Protein AF-A0A8C5FDU7-F1 (afdb_monomer_lite)

InterPro domains:
  IPR001304 C-type lectin-like [PF00059] (51-140)
  IPR001304 C-type lectin-like [PS50041] (40-140)
  IPR001304 C-type lectin-like [SM00034] (33-140)
  IPR016186 C-type lectin-like/link domain superfamily [G3DSA:3.10.100.10] (11-73)
  IPR016186 C-type lectin-like/link domain superfamily [G3DSA:3.10.100.10] (74-144)
  IPR016187 C-type lectin fold [SSF56436] (25-145)
  IPR018378 C-type lectin, conserved site [PS00615] (115-139)
  IPR050111 C-type lectin and snaclec domain-containing protein [PTHR22803] (28-142)

pLDDT: mean 80.57, std 21.19, range [25.89, 98.38]

Foldseek 3Di:
DDDDDDDDDDDDPPDDDDDDDPPPPDDPDPQDDPPQWDDDDRDTHHDDPDDDDQVRQQVVQVVVVHGDDDDDDKAFAQWWCVPDPPDIAGNVGDDPPDFFAFVCPQVCVVVAFTTWICDDPVGGGIYRHHPPDDHHYDDDDDDDDD

Organism: Gadus morhua (NCBI:txid8049)

Sequence (146 aa):
LPVPTLLAWLSAKRALKQNVTEENANRDTRGSCPSFWNEFDTNCYKYIGRQLTWVKAERHCQSLDAHLVSIHRHRWIGFSDVHEEGFWMWSDGSPSDFAFWYQNEPNNHSGTEHCAINTFWAQKGWNDEQCYLTYSSVCKLRKTCP

Structure (mmCIF, N/CA/C/O backbone):
data_AF-A0A8C5FDU7-F1
#
_entry.id   AF-A0A8C5FDU7-F1
#
loop_
_atom_site.group_PDB
_atom_site.id
_atom_site.type_symbol
_atom_site.label_atom_id
_atom_site.label_alt_id
_atom_site.label_comp_id
_atom_site.label_asym_id
_atom_site.label_entity_id
_atom_site.label_seq_id
_atom_site.pdbx_PDB_ins_code
_atom_site.Cartn_x
_atom_site.Cartn_y
_atom_site.Cartn_z
_atom_site.occupancy
_atom_site.B_iso_or_equiv
_atom_site.auth_seq_id
_atom_site.auth_comp_id
_atom_site.auth_asym_id
_atom_site.auth_atom_id
_atom_site.pdbx_PDB_model_num
ATOM 1 N N . LEU A 1 1 ? -50.135 33.420 5.901 1.00 25.89 1 LEU A N 1
ATOM 2 C CA . LEU A 1 1 ? -50.773 32.432 6.806 1.00 25.89 1 LEU A CA 1
ATOM 3 C C . LEU A 1 1 ? -51.404 31.336 5.948 1.00 25.89 1 LEU A C 1
ATOM 5 O O . LEU A 1 1 ? -51.944 31.720 4.916 1.00 25.89 1 LEU A O 1
ATOM 9 N N . PRO A 1 2 ? -51.453 30.058 6.373 1.00 43.09 2 PRO A N 1
ATOM 10 C CA . PRO A 1 2 ? -50.593 29.391 7.364 1.00 43.09 2 PRO A CA 1
ATOM 11 C C . PRO A 1 2 ? -50.202 27.929 6.983 1.00 43.09 2 PRO A C 1
ATOM 13 O O . PRO A 1 2 ? -50.514 27.445 5.901 1.00 43.09 2 PRO A O 1
ATOM 16 N N . VAL A 1 3 ? -49.535 27.239 7.919 1.00 42.38 3 VAL A N 1
ATOM 17 C CA . VAL A 1 3 ? -49.084 25.821 7.942 1.00 42.38 3 VAL A CA 1
ATOM 18 C C . VAL A 1 3 ? -49.142 25.373 9.429 1.00 42.38 3 VAL A C 1
ATOM 20 O O . VAL A 1 3 ? -48.939 26.263 10.261 1.00 42.38 3 VAL A O 1
ATOM 23 N N . PRO A 1 4 ? -49.394 24.099 9.841 1.00 52.69 4 PRO A N 1
ATOM 24 C CA . PRO A 1 4 ? -49.486 22.822 9.106 1.00 52.69 4 PRO A CA 1
ATOM 25 C C . PRO A 1 4 ? -50.913 22.199 9.128 1.00 52.69 4 PRO A C 1
ATOM 27 O O . PRO A 1 4 ? -51.877 22.871 9.477 1.00 52.69 4 PRO A O 1
ATOM 30 N N . THR A 1 5 ? -51.140 20.952 8.689 1.00 48.66 5 THR A N 1
ATOM 31 C CA . THR A 1 5 ? -51.121 19.715 9.524 1.00 48.66 5 THR A CA 1
ATOM 32 C C . THR A 1 5 ? -51.257 18.486 8.595 1.00 48.66 5 THR A C 1
ATOM 34 O O . THR A 1 5 ? -52.023 18.536 7.644 1.00 48.66 5 THR A O 1
ATOM 37 N N . LEU A 1 6 ? -50.362 17.486 8.621 1.00 35.62 6 LEU A N 1
ATOM 38 C CA . LEU A 1 6 ? -50.234 16.338 9.547 1.00 35.62 6 LEU A CA 1
ATOM 39 C C . LEU A 1 6 ? -51.365 15.288 9.453 1.00 35.62 6 LEU A C 1
ATOM 41 O O . LEU A 1 6 ? -52.524 15.619 9.658 1.00 35.62 6 LEU A O 1
ATOM 45 N N . LEU A 1 7 ? -50.952 14.015 9.281 1.00 38.00 7 LEU A N 1
ATOM 46 C CA . LEU A 1 7 ? -51.754 12.776 9.146 1.00 38.00 7 LEU A CA 1
ATOM 47 C C . LEU A 1 7 ? -52.472 12.602 7.783 1.00 38.00 7 LEU A C 1
ATOM 49 O O . LEU A 1 7 ? -53.035 13.546 7.254 1.00 38.00 7 LEU A O 1
ATOM 53 N N . ALA A 1 8 ? -52.524 11.417 7.162 1.00 29.28 8 ALA A N 1
ATOM 54 C CA . ALA A 1 8 ? -51.733 10.194 7.336 1.00 29.28 8 ALA A CA 1
ATOM 55 C C . ALA A 1 8 ? -51.836 9.311 6.068 1.00 29.28 8 ALA A C 1
ATOM 57 O O . ALA A 1 8 ? -52.800 9.409 5.321 1.00 29.28 8 ALA A O 1
ATOM 58 N N . TRP A 1 9 ? -50.838 8.442 5.871 1.00 28.38 9 TRP A N 1
ATOM 59 C CA . TRP A 1 9 ? -50.945 7.073 5.336 1.00 28.38 9 TRP A CA 1
ATOM 60 C C . TRP A 1 9 ? -52.122 6.721 4.398 1.00 28.38 9 TRP A C 1
ATOM 62 O O . TRP A 1 9 ? -53.243 6.575 4.872 1.00 28.38 9 TRP A O 1
ATOM 72 N N . LEU A 1 10 ? -51.822 6.345 3.142 1.00 29.39 10 LEU A N 1
ATOM 73 C CA . LEU A 1 10 ? -52.165 5.024 2.565 1.00 29.39 10 LEU A CA 1
ATOM 74 C C . LEU A 1 10 ? -51.736 4.896 1.088 1.00 29.39 10 LEU A C 1
ATOM 76 O O . LEU A 1 10 ? -52.106 5.721 0.265 1.00 29.39 10 LEU A O 1
ATOM 80 N N . SER A 1 11 ? -51.079 3.771 0.772 1.00 30.53 11 SER A N 1
ATOM 81 C CA . SER A 1 11 ? -51.002 3.120 -0.556 1.00 30.53 11 SER A CA 1
ATOM 82 C C . SER A 1 11 ? -50.297 3.866 -1.720 1.00 30.53 11 SER A C 1
ATOM 84 O O . SER A 1 11 ? -50.496 5.044 -1.950 1.00 30.53 11 SER A O 1
ATOM 86 N N . ALA A 1 12 ? -49.471 3.229 -2.560 1.00 35.38 12 ALA A N 1
ATOM 87 C CA . ALA A 1 12 ? -49.327 1.794 -2.804 1.00 35.38 12 ALA A CA 1
ATOM 88 C C . ALA A 1 12 ? -47.863 1.355 -3.025 1.00 35.38 12 ALA A C 1
ATOM 90 O O . ALA A 1 12 ? -47.283 1.584 -4.086 1.00 35.38 12 ALA A O 1
ATOM 91 N N . LYS A 1 13 ? -47.314 0.568 -2.088 1.00 34.81 13 LYS A N 1
ATOM 92 C CA . LYS A 1 13 ? -46.345 -0.475 -2.460 1.00 34.81 13 LYS A CA 1
ATOM 93 C C . LYS A 1 13 ? -47.135 -1.568 -3.182 1.00 34.81 13 LYS A C 1
ATOM 95 O O . LYS A 1 13 ? -47.912 -2.273 -2.536 1.00 34.81 13 LYS A O 1
ATOM 100 N N . ARG A 1 14 ? -46.998 -1.699 -4.506 1.00 37.09 14 ARG A N 1
ATOM 101 C CA . ARG A 1 14 ? -47.664 -2.790 -5.235 1.00 37.09 14 ARG A CA 1
ATOM 102 C C . ARG A 1 14 ? -46.923 -4.098 -4.960 1.00 37.09 14 ARG A C 1
ATOM 104 O O . ARG A 1 14 ? -45.709 -4.175 -5.108 1.00 37.09 14 ARG A O 1
ATOM 111 N N . ALA A 1 15 ? -47.665 -5.095 -4.495 1.00 32.50 15 ALA A N 1
ATOM 112 C CA . ALA A 1 15 ? -47.107 -6.336 -3.985 1.00 32.50 15 ALA A CA 1
ATOM 113 C C . ALA A 1 15 ? -46.513 -7.237 -5.077 1.00 32.50 15 ALA A C 1
ATOM 115 O O . ALA A 1 15 ? -47.139 -7.459 -6.111 1.00 32.50 15 ALA A O 1
ATOM 116 N N . LEU A 1 16 ? -45.405 -7.896 -4.737 1.00 37.19 16 LEU A N 1
ATOM 117 C CA . LEU A 1 16 ? -45.240 -9.317 -5.023 1.00 37.19 16 LEU A CA 1
ATOM 118 C C . LEU A 1 16 ? -45.384 -10.055 -3.689 1.00 37.19 16 LEU A C 1
ATOM 120 O O . LEU A 1 16 ? -44.497 -10.005 -2.843 1.00 37.19 16 LEU A O 1
ATOM 124 N N . LYS A 1 17 ? -46.543 -10.687 -3.472 1.00 41.66 17 LYS A N 1
ATOM 125 C CA . LYS A 1 17 ? -46.724 -11.636 -2.369 1.00 41.66 17 LYS A CA 1
ATOM 126 C C . LYS A 1 17 ? -46.112 -12.965 -2.797 1.00 41.66 17 LYS A C 1
ATOM 128 O O . LYS A 1 17 ? -46.617 -13.581 -3.731 1.00 41.66 17 LYS A O 1
ATOM 133 N N . GLN A 1 18 ? -45.088 -13.425 -2.091 1.00 44.75 18 GLN A N 1
ATOM 134 C CA . GLN A 1 18 ? -44.766 -14.847 -2.030 1.00 44.75 18 GLN A CA 1
ATOM 135 C C . GLN A 1 18 ? -45.204 -15.349 -0.655 1.00 44.75 18 GLN A C 1
ATOM 137 O O . GLN A 1 18 ? -44.844 -14.764 0.364 1.00 44.75 18 GLN A O 1
ATOM 142 N N . ASN A 1 19 ? -46.038 -16.390 -0.635 1.00 44.56 19 ASN A N 1
ATOM 143 C CA . ASN A 1 19 ? -46.440 -17.044 0.605 1.00 44.56 19 ASN A CA 1
ATOM 144 C C . ASN A 1 19 ? -45.230 -17.801 1.158 1.00 44.56 19 ASN A C 1
ATOM 146 O O . ASN A 1 19 ? -44.832 -18.814 0.586 1.00 44.56 19 ASN A O 1
ATOM 150 N N . VAL A 1 20 ? -44.673 -17.327 2.269 1.00 48.84 20 VAL A N 1
ATOM 151 C CA . VAL A 1 20 ? -43.672 -18.058 3.048 1.00 48.84 20 VAL A CA 1
ATOM 152 C C . VAL A 1 20 ? -44.312 -18.407 4.385 1.00 48.84 20 VAL A C 1
ATOM 154 O O . VAL A 1 20 ? -44.785 -17.526 5.100 1.00 48.84 20 VAL A O 1
ATOM 157 N N . THR A 1 21 ? -44.384 -19.701 4.681 1.00 50.53 21 THR A N 1
ATOM 158 C CA . THR A 1 21 ? -44.870 -20.237 5.956 1.00 50.53 21 THR A CA 1
ATOM 159 C C . THR A 1 21 ? -43.911 -19.887 7.097 1.00 50.53 21 THR A C 1
AT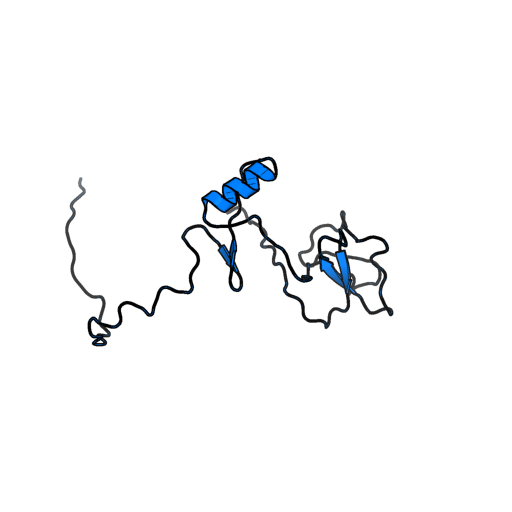OM 161 O O . THR A 1 21 ? -42.710 -19.710 6.883 1.00 50.53 21 THR A O 1
ATOM 164 N N . GLU A 1 22 ? -44.432 -19.813 8.325 1.00 55.34 22 GLU A N 1
ATOM 165 C CA . GLU A 1 22 ? -43.735 -19.289 9.517 1.00 55.34 22 GLU A CA 1
ATOM 166 C C . GLU A 1 22 ? -42.572 -20.161 10.052 1.00 55.34 22 GLU A C 1
ATOM 168 O O . GLU A 1 22 ? -42.095 -19.945 11.160 1.00 55.34 22 GLU A O 1
ATOM 173 N N . GLU A 1 23 ? -42.044 -21.100 9.259 1.00 49.41 23 GLU A N 1
ATOM 174 C CA . GLU A 1 23 ? -40.849 -21.896 9.595 1.00 49.41 23 GLU A CA 1
ATOM 175 C C . GLU A 1 23 ? -39.546 -21.376 8.952 1.00 49.41 23 GLU A C 1
ATOM 177 O O . GLU A 1 23 ? -38.462 -21.838 9.300 1.00 49.41 23 GLU A O 1
ATOM 182 N N . ASN A 1 24 ? -39.605 -20.395 8.039 1.00 49.19 24 ASN A N 1
ATOM 183 C CA . ASN A 1 24 ? -38.427 -19.909 7.295 1.00 49.19 24 ASN A CA 1
ATOM 184 C C . ASN A 1 24 ? -37.900 -18.522 7.720 1.00 49.19 24 ASN A C 1
ATOM 186 O O . ASN A 1 24 ? -37.245 -17.829 6.940 1.00 49.19 24 ASN A O 1
ATOM 190 N N . ALA A 1 25 ? -38.075 -18.142 8.988 1.00 47.03 25 ALA A N 1
ATOM 191 C CA . ALA A 1 25 ? -37.478 -16.938 9.586 1.00 47.03 25 ALA A CA 1
ATOM 192 C C . ALA A 1 25 ? -35.945 -17.045 9.832 1.00 47.03 25 ALA A C 1
ATOM 194 O O . ALA A 1 25 ? -35.432 -16.534 10.824 1.00 47.03 25 ALA A O 1
ATOM 195 N N . ASN A 1 26 ? -35.195 -17.744 8.967 1.00 51.28 26 ASN A N 1
ATOM 196 C CA . ASN A 1 26 ? -33.779 -18.076 9.193 1.00 51.28 26 ASN A CA 1
ATOM 197 C C . ASN A 1 26 ? -32.925 -18.139 7.905 1.00 51.28 26 ASN A C 1
ATOM 199 O O . ASN A 1 26 ? -32.023 -18.977 7.794 1.00 51.28 26 ASN A O 1
ATOM 203 N N . ARG A 1 27 ? -33.198 -17.291 6.899 1.00 53.44 27 ARG A N 1
ATOM 204 C CA . ARG A 1 27 ? -32.421 -17.333 5.643 1.00 53.44 27 ARG A CA 1
ATOM 205 C C . ARG A 1 27 ? -32.071 -16.011 4.950 1.00 53.44 27 ARG A C 1
ATOM 207 O O . ARG A 1 27 ? -31.635 -16.079 3.808 1.00 53.44 27 ARG A O 1
ATOM 214 N N . ASP A 1 28 ? -32.171 -14.856 5.617 1.00 49.31 28 ASP A N 1
ATOM 215 C CA . ASP A 1 28 ? -31.783 -13.572 4.994 1.00 49.31 28 ASP A CA 1
ATOM 216 C C . ASP A 1 28 ? -31.249 -12.496 5.972 1.00 49.31 28 ASP A C 1
ATOM 218 O O . ASP A 1 28 ? -31.812 -11.415 6.109 1.00 49.31 28 ASP A O 1
ATOM 222 N N . THR A 1 29 ? -30.170 -12.807 6.707 1.00 51.38 29 THR A N 1
ATOM 223 C CA . THR A 1 29 ? -29.404 -11.823 7.523 1.00 51.38 29 THR A CA 1
ATOM 224 C C . THR A 1 29 ? -27.896 -12.125 7.644 1.00 51.38 29 THR A C 1
ATOM 226 O O . THR A 1 29 ? -27.191 -11.459 8.399 1.00 51.38 29 THR A O 1
ATOM 229 N N . ARG A 1 30 ? -27.354 -13.131 6.939 1.00 55.81 30 ARG A N 1
ATOM 230 C CA . ARG A 1 30 ? -26.007 -13.692 7.209 1.00 55.81 30 ARG A CA 1
ATOM 231 C C . ARG A 1 30 ? -24.893 -13.189 6.276 1.00 55.81 30 ARG A C 1
ATOM 233 O O . ARG A 1 30 ? -24.050 -13.982 5.866 1.00 55.81 30 ARG A O 1
ATOM 240 N N . GLY A 1 31 ? -24.901 -11.913 5.900 1.00 64.75 31 GLY A N 1
ATOM 241 C CA . GLY A 1 31 ? -23.953 -11.415 4.893 1.00 64.75 31 GLY A CA 1
ATOM 242 C C . GLY A 1 31 ? -23.904 -9.904 4.710 1.00 64.75 31 GLY A C 1
ATOM 243 O O . GLY A 1 31 ? -23.742 -9.459 3.585 1.00 64.75 31 GLY A O 1
ATOM 244 N N . SER A 1 32 ? -24.100 -9.121 5.773 1.00 83.56 32 SER A N 1
ATOM 245 C CA . SER A 1 32 ? -23.875 -7.674 5.726 1.00 83.56 32 SER A CA 1
ATOM 246 C C . SER A 1 32 ? -23.232 -7.190 7.020 1.00 83.56 32 SER A C 1
ATOM 248 O O . SER A 1 32 ? -23.620 -7.621 8.110 1.00 83.56 32 SER A O 1
ATOM 250 N N . CYS A 1 33 ? -22.246 -6.302 6.907 1.00 92.06 33 CYS A N 1
ATOM 251 C CA . CYS A 1 33 ? -21.587 -5.712 8.068 1.00 92.06 33 CYS A CA 1
ATOM 252 C C . CYS A 1 33 ? -22.531 -4.858 8.945 1.00 92.06 33 CYS A C 1
ATOM 254 O O . CYS A 1 33 ? -23.465 -4.234 8.437 1.00 92.06 33 CYS A O 1
ATOM 256 N N . PRO A 1 34 ? -22.274 -4.747 10.267 1.00 92.62 34 PRO A N 1
ATOM 257 C CA . PRO A 1 34 ? -23.056 -3.876 11.142 1.00 92.62 34 PRO A CA 1
ATOM 258 C C . PRO A 1 34 ? -22.964 -2.398 10.732 1.00 92.62 34 PRO A C 1
ATOM 260 O O . PRO A 1 34 ? -21.964 -1.951 10.168 1.00 92.62 34 PRO A O 1
ATOM 263 N N . SER A 1 35 ? -23.968 -1.596 11.095 1.00 89.81 35 SER A N 1
ATOM 264 C CA . SER A 1 35 ? -23.998 -0.158 10.793 1.00 89.81 35 SER A CA 1
ATOM 265 C C . SER A 1 35 ? -22.705 0.568 11.198 1.00 89.81 35 SER A C 1
ATOM 267 O O . SER A 1 35 ? -22.185 0.395 12.305 1.00 89.81 35 SER A O 1
ATOM 269 N N . PHE A 1 36 ? -22.214 1.440 10.312 1.00 87.94 36 PHE A N 1
ATOM 270 C CA . PHE A 1 36 ? -20.948 2.180 10.456 1.00 87.94 36 PHE A CA 1
ATOM 271 C C . PHE A 1 36 ? -19.676 1.308 10.471 1.00 87.94 36 PHE A C 1
ATOM 273 O O . PHE A 1 36 ? -18.647 1.728 11.013 1.00 87.94 36 PHE A O 1
ATOM 280 N N . TRP A 1 37 ? -19.738 0.117 9.877 1.00 93.50 37 TRP A N 1
ATOM 281 C CA . TRP A 1 37 ? -18.582 -0.654 9.420 1.00 93.50 37 TRP A CA 1
ATOM 282 C C . TRP A 1 37 ? -18.556 -0.672 7.889 1.00 93.50 37 TRP A C 1
ATOM 284 O O . TRP A 1 37 ? -19.594 -0.550 7.244 1.00 93.50 37 TRP A O 1
ATOM 294 N N . ASN A 1 38 ? -17.365 -0.803 7.312 1.00 90.38 38 ASN A N 1
ATOM 295 C CA . ASN A 1 38 ? -17.166 -0.916 5.871 1.00 90.38 38 ASN A CA 1
ATOM 296 C C . ASN A 1 38 ? -16.913 -2.384 5.544 1.00 90.38 38 ASN A C 1
ATOM 298 O O . ASN A 1 38 ? -16.005 -2.988 6.114 1.00 90.38 38 ASN A O 1
ATOM 302 N N . GLU A 1 39 ? -17.708 -2.945 4.647 1.00 90.12 39 GLU A N 1
ATOM 303 C CA . GLU A 1 39 ? -17.536 -4.311 4.163 1.00 90.12 39 GLU A CA 1
ATOM 304 C C . GLU A 1 39 ? -16.436 -4.359 3.099 1.00 90.12 39 GLU A C 1
ATOM 306 O O . GLU A 1 39 ? -16.386 -3.507 2.209 1.00 90.12 39 GLU A O 1
ATOM 311 N N . PHE A 1 40 ? -15.535 -5.333 3.202 1.00 84.00 40 PHE A N 1
ATOM 312 C CA . PHE A 1 40 ? -14.554 -5.632 2.164 1.00 84.00 40 PHE A CA 1
ATOM 313 C C . PHE A 1 40 ? -14.184 -7.116 2.227 1.00 84.00 40 PHE A C 1
ATOM 315 O O . PHE A 1 40 ? -13.759 -7.612 3.273 1.00 84.00 40 PHE A O 1
ATOM 322 N N . ASP A 1 41 ? -14.327 -7.813 1.097 1.00 82.25 41 ASP A N 1
ATOM 323 C CA . ASP A 1 41 ? -14.225 -9.276 1.035 1.00 82.25 41 ASP A CA 1
ATOM 324 C C . ASP A 1 41 ? -15.139 -9.924 2.102 1.00 82.25 41 ASP A C 1
ATOM 326 O O . ASP A 1 41 ? -16.278 -9.490 2.266 1.00 82.25 41 ASP A O 1
ATOM 330 N N . THR A 1 42 ? -14.679 -10.912 2.873 1.00 85.56 42 THR A N 1
ATOM 331 C CA . THR A 1 42 ? -15.490 -11.561 3.919 1.00 85.56 42 THR A CA 1
ATOM 332 C C . THR A 1 42 ? -15.463 -10.839 5.276 1.00 85.56 42 THR A C 1
ATOM 334 O O . THR A 1 42 ? -15.750 -11.465 6.296 1.00 85.56 42 THR A O 1
ATOM 337 N N . ASN A 1 43 ? -15.024 -9.575 5.341 1.00 89.19 43 ASN A N 1
ATOM 338 C CA . ASN A 1 43 ? -14.654 -8.907 6.594 1.00 89.19 43 ASN A CA 1
ATOM 339 C C . ASN A 1 43 ? -15.248 -7.495 6.736 1.00 89.19 43 ASN A C 1
ATOM 341 O O . ASN A 1 43 ? -15.502 -6.789 5.761 1.00 89.19 43 ASN A O 1
ATOM 345 N N . CYS A 1 44 ? -15.398 -7.060 7.990 1.00 94.31 44 CYS A N 1
ATOM 346 C CA . CYS A 1 44 ? -15.914 -5.743 8.358 1.00 94.31 44 CYS A CA 1
ATOM 347 C C . CYS A 1 44 ? -14.815 -4.871 8.977 1.00 94.31 44 CYS A C 1
ATOM 349 O O . CYS A 1 44 ? -14.153 -5.273 9.932 1.00 94.31 44 CYS A O 1
ATOM 351 N N . TYR A 1 45 ? -14.660 -3.639 8.487 1.00 93.00 45 TYR A N 1
ATOM 352 C CA . TYR A 1 45 ? -13.584 -2.726 8.882 1.00 93.00 45 TYR A CA 1
ATOM 353 C C . TYR A 1 45 ? -14.110 -1.396 9.427 1.00 93.00 45 TYR A C 1
ATOM 355 O O . TYR A 1 45 ? -14.960 -0.735 8.820 1.00 93.00 45 TYR A O 1
ATOM 363 N N . LYS A 1 46 ? -13.549 -0.948 10.555 1.00 94.38 46 LYS A N 1
ATOM 364 C CA . LYS A 1 46 ? -13.900 0.326 11.192 1.00 94.38 46 LYS A CA 1
ATOM 365 C C . LYS A 1 46 ? -12.662 1.080 11.651 1.00 94.38 46 LYS A C 1
ATOM 367 O O . LYS A 1 46 ? -11.849 0.566 12.413 1.00 94.38 46 LYS A O 1
ATOM 372 N N . TYR A 1 47 ? -12.539 2.324 11.198 1.00 93.62 47 TYR A N 1
ATOM 373 C CA . TYR A 1 47 ? -11.482 3.225 11.641 1.00 93.62 47 TYR A CA 1
ATOM 374 C C . TYR A 1 47 ? -11.824 3.828 13.009 1.00 93.62 47 TYR A C 1
ATOM 376 O O . TYR A 1 47 ? -12.904 4.394 13.193 1.00 93.62 47 TYR A O 1
ATOM 384 N N . ILE A 1 48 ? -10.888 3.743 13.955 1.00 93.31 48 ILE A N 1
ATOM 385 C CA . ILE A 1 48 ? -11.005 4.347 15.285 1.00 93.31 48 ILE A CA 1
ATOM 386 C C . ILE A 1 48 ? -10.060 5.549 15.369 1.00 93.31 48 ILE A C 1
ATOM 388 O O . ILE A 1 48 ? -8.858 5.395 15.554 1.00 93.31 48 ILE A O 1
ATOM 392 N N . GLY A 1 49 ? -10.606 6.765 15.286 1.00 92.50 49 GLY A N 1
ATOM 393 C CA . GLY A 1 49 ? -9.817 8.007 15.318 1.00 92.50 49 GLY A CA 1
ATOM 394 C C . GLY A 1 49 ? -9.234 8.401 16.685 1.00 92.50 49 GLY A C 1
ATOM 395 O O . GLY A 1 49 ? -8.600 9.447 16.795 1.00 92.50 49 GLY A O 1
ATOM 396 N N . ARG A 1 50 ? -9.458 7.610 17.745 1.00 94.00 50 ARG A N 1
ATOM 397 C CA . ARG A 1 50 ? -8.939 7.888 19.093 1.00 94.00 50 ARG A CA 1
ATOM 398 C C . ARG A 1 50 ? -7.541 7.298 19.261 1.00 94.00 50 ARG A C 1
ATOM 400 O O . ARG A 1 50 ? -7.374 6.084 19.196 1.00 94.00 50 ARG A O 1
ATOM 407 N N . GLN A 1 51 ? -6.569 8.148 19.582 1.00 95.75 51 GLN A N 1
ATOM 408 C CA . GLN A 1 51 ? -5.205 7.724 19.904 1.00 95.75 51 GLN A CA 1
ATOM 409 C C . GLN A 1 51 ? -5.186 6.890 21.199 1.00 95.75 51 GLN A C 1
ATOM 411 O O . GLN A 1 51 ? -5.697 7.314 22.237 1.00 95.75 51 GLN A O 1
ATOM 416 N N . LEU A 1 52 ? -4.614 5.687 21.129 1.00 96.25 52 LEU A N 1
ATOM 417 C CA . LEU A 1 52 ? -4.544 4.708 22.215 1.00 96.25 52 LEU A CA 1
ATOM 418 C C . LEU A 1 52 ? -3.198 3.975 22.160 1.00 96.25 52 LEU A C 1
ATOM 420 O O . LEU A 1 52 ? -2.647 3.764 21.084 1.00 96.25 52 LEU A O 1
ATOM 424 N N . THR A 1 53 ? -2.688 3.527 23.311 1.00 97.75 53 THR A N 1
ATOM 425 C CA . THR A 1 53 ? -1.579 2.558 23.328 1.00 97.75 53 THR A CA 1
ATOM 426 C C . THR A 1 53 ? -2.064 1.208 22.798 1.00 97.75 53 THR A C 1
ATOM 428 O O . THR A 1 53 ? -3.238 0.881 22.968 1.00 97.75 53 THR A O 1
ATOM 431 N N . TRP A 1 54 ? -1.178 0.399 22.205 1.00 96.25 54 TRP A N 1
ATOM 432 C CA . TRP A 1 54 ? -1.550 -0.849 21.513 1.00 96.25 54 TRP A CA 1
ATOM 433 C C . TRP A 1 54 ? -2.496 -1.752 22.328 1.00 96.25 54 TRP A C 1
ATOM 435 O O . TRP A 1 54 ? -3.574 -2.099 21.858 1.00 96.25 54 TRP A O 1
ATOM 445 N N . VAL A 1 55 ? -2.176 -2.021 23.601 1.00 98.06 55 VAL A N 1
ATOM 446 C CA . VAL A 1 55 ? -3.017 -2.847 24.497 1.00 98.06 55 VAL A CA 1
ATOM 447 C C . VAL A 1 55 ? -4.399 -2.224 24.752 1.00 98.06 55 VAL A C 1
ATOM 449 O O . VAL A 1 55 ? -5.384 -2.942 24.904 1.00 98.06 55 VAL A O 1
ATOM 452 N N . LYS A 1 56 ? -4.502 -0.889 24.805 1.00 98.38 56 LYS A N 1
ATOM 453 C CA . LYS A 1 56 ? -5.791 -0.188 24.938 1.00 98.38 56 LYS A CA 1
ATOM 454 C C . LYS A 1 56 ? -6.574 -0.189 23.622 1.00 98.38 56 LYS A C 1
ATOM 456 O O . LYS A 1 56 ? -7.798 -0.219 23.673 1.00 98.38 56 LYS A O 1
ATOM 461 N N . ALA A 1 57 ? -5.889 -0.147 22.479 1.00 97.56 57 ALA A N 1
ATOM 462 C CA . ALA A 1 57 ? -6.503 -0.225 21.157 1.00 97.56 57 ALA A CA 1
ATOM 463 C C . ALA A 1 57 ? -7.083 -1.625 20.901 1.00 97.56 57 ALA A C 1
ATOM 465 O O . ALA A 1 57 ? -8.262 -1.734 20.587 1.00 97.56 57 ALA A O 1
ATOM 466 N N . GLU A 1 58 ? -6.311 -2.683 21.162 1.00 97.88 58 GLU A N 1
ATOM 467 C CA . GLU A 1 58 ? -6.764 -4.074 21.024 1.00 97.88 58 GLU A CA 1
ATOM 468 C C . GLU A 1 58 ? -7.956 -4.382 21.938 1.00 97.88 58 GLU A C 1
ATOM 470 O O . GLU A 1 58 ? -8.996 -4.824 21.462 1.00 97.88 58 GLU A O 1
ATOM 475 N N . ARG A 1 59 ? -7.885 -4.030 23.231 1.00 98.38 59 ARG A N 1
ATOM 476 C CA . ARG A 1 59 ? -9.034 -4.173 24.150 1.00 98.38 59 ARG A CA 1
ATOM 477 C C . ARG A 1 59 ? -10.263 -3.377 23.705 1.00 98.38 59 ARG A C 1
ATOM 479 O O . ARG A 1 59 ? -11.386 -3.764 24.011 1.00 98.38 59 ARG A O 1
ATOM 486 N N . HIS A 1 60 ? -10.070 -2.256 23.011 1.00 97.81 60 HIS A N 1
ATOM 487 C CA . HIS A 1 60 ? -11.181 -1.477 22.482 1.00 97.81 60 HIS A CA 1
ATOM 488 C C . HIS A 1 60 ? -11.812 -2.144 21.252 1.00 97.81 60 HIS A C 1
ATOM 490 O O . HIS A 1 60 ? -13.036 -2.184 21.172 1.00 97.81 60 HIS A O 1
ATOM 496 N N . CYS A 1 61 ? -11.020 -2.728 20.351 1.00 97.19 61 CYS A N 1
ATOM 497 C CA . CYS A 1 61 ? -11.540 -3.577 19.277 1.00 97.19 61 CYS A CA 1
ATOM 498 C C . CYS A 1 61 ? -12.294 -4.793 19.844 1.00 97.19 61 CYS A C 1
ATOM 500 O O . CYS A 1 61 ? -13.434 -5.023 19.453 1.00 97.19 61 CYS A O 1
ATOM 502 N N . GLN A 1 62 ? -11.734 -5.473 20.850 1.00 98.06 62 GLN A N 1
ATOM 503 C CA . GLN A 1 62 ? -12.374 -6.613 21.528 1.00 98.06 62 GLN A CA 1
ATOM 504 C C . GLN A 1 62 ? -13.707 -6.225 22.187 1.00 98.06 62 GLN A C 1
ATOM 506 O O . GLN A 1 62 ? -14.667 -6.984 22.136 1.00 98.06 62 GLN A O 1
ATOM 511 N N . SER A 1 63 ? -13.821 -5.005 22.731 1.00 97.56 63 SER A N 1
ATOM 512 C CA . SER A 1 63 ? -15.094 -4.480 23.262 1.00 97.56 63 SER A CA 1
ATOM 513 C C . SER A 1 63 ? -16.180 -4.221 22.201 1.00 97.56 63 SER A C 1
ATOM 515 O O . SER A 1 63 ? -17.311 -3.902 22.558 1.00 97.56 63 SER A O 1
ATOM 517 N N . LEU A 1 64 ? -15.839 -4.338 20.914 1.00 95.75 64 LEU A N 1
ATOM 518 C CA . LEU A 1 64 ? -16.733 -4.223 19.759 1.00 95.75 64 LEU A CA 1
ATOM 519 C C . LEU A 1 64 ? -16.931 -5.574 19.038 1.00 95.75 64 LEU A C 1
ATOM 521 O O . LEU A 1 64 ? -17.387 -5.566 17.898 1.00 95.75 64 LEU A O 1
ATOM 525 N N . ASP A 1 65 ? -16.567 -6.692 19.681 1.00 95.12 65 ASP A N 1
ATOM 526 C CA . ASP A 1 65 ? -16.557 -8.051 19.106 1.00 95.12 65 ASP A CA 1
ATOM 527 C C . ASP A 1 65 ? -15.660 -8.170 17.853 1.00 95.12 65 ASP A C 1
ATOM 529 O O . ASP A 1 65 ? -15.997 -8.788 16.846 1.00 95.12 65 ASP A O 1
ATOM 533 N N . ALA A 1 66 ? -14.502 -7.503 17.901 1.00 96.12 66 ALA A N 1
ATOM 534 C CA . ALA A 1 66 ? -13.532 -7.424 16.813 1.00 96.12 66 ALA A CA 1
ATOM 535 C C . ALA A 1 66 ? -12.083 -7.436 17.337 1.00 96.12 66 ALA A C 1
ATOM 537 O O . ALA A 1 66 ? -11.827 -7.422 18.537 1.00 96.12 66 ALA A O 1
ATOM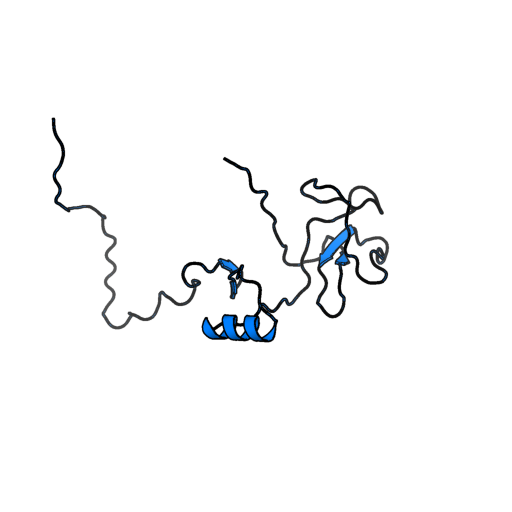 538 N N . HIS A 1 67 ? -11.110 -7.390 16.429 1.00 97.56 67 HIS A N 1
ATOM 539 C CA . HIS A 1 67 ? -9.682 -7.287 16.750 1.00 97.56 67 HIS A CA 1
ATOM 540 C C . HIS A 1 67 ? -9.039 -6.113 16.004 1.00 97.56 67 HIS A C 1
ATOM 542 O O . HIS A 1 67 ? -9.635 -5.556 15.076 1.00 97.56 67 HIS A O 1
ATOM 548 N N . LEU A 1 68 ? -7.821 -5.717 16.389 1.00 95.88 68 LEU A N 1
ATOM 549 C CA . LEU A 1 68 ? -6.987 -4.905 15.504 1.00 95.88 68 LEU A CA 1
ATOM 550 C C . LEU A 1 68 ? -6.801 -5.636 14.167 1.00 95.88 68 LEU A C 1
ATOM 552 O O . LEU A 1 68 ? -6.634 -6.854 14.123 1.00 95.88 68 LEU A O 1
ATOM 556 N N . VAL A 1 69 ? -6.845 -4.879 13.068 1.00 91.69 69 VAL A N 1
ATOM 557 C CA . VAL A 1 69 ? -6.854 -5.455 11.719 1.00 91.69 69 VAL A CA 1
ATOM 558 C C . VAL A 1 69 ? -5.603 -6.289 11.446 1.00 91.69 69 VAL A C 1
ATOM 560 O O . VAL A 1 69 ? -4.477 -5.798 11.540 1.00 91.69 69 VAL A O 1
ATOM 563 N N . SER A 1 70 ? -5.804 -7.538 11.035 1.00 84.75 70 SER A N 1
ATOM 564 C CA . SER A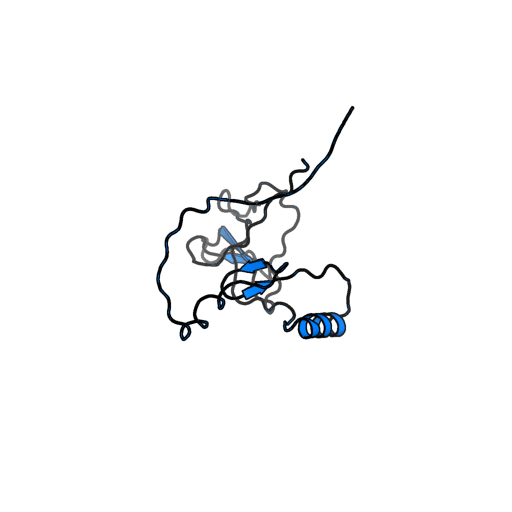 1 70 ? -4.748 -8.339 10.436 1.00 84.75 70 SER A CA 1
ATOM 565 C C . SER A 1 70 ? -4.688 -8.077 8.928 1.00 84.75 70 SER A C 1
ATOM 567 O O . SER A 1 70 ? -5.705 -7.983 8.237 1.00 84.75 70 SER A O 1
ATOM 569 N N . ILE A 1 71 ? -3.474 -7.902 8.404 1.00 75.31 71 ILE A N 1
ATOM 570 C CA . ILE A 1 71 ? -3.237 -7.698 6.972 1.00 75.31 71 ILE A CA 1
ATOM 571 C C . ILE A 1 71 ? -2.404 -8.872 6.483 1.00 75.31 71 ILE A C 1
ATOM 573 O O . ILE A 1 71 ? -1.246 -9.037 6.868 1.00 75.31 71 ILE A O 1
ATOM 577 N N . HIS A 1 72 ? -3.028 -9.686 5.642 1.00 69.69 72 HIS A N 1
ATOM 578 C CA . HIS A 1 72 ? -2.430 -10.844 5.001 1.00 69.69 72 HIS A CA 1
ATOM 579 C C . HIS A 1 72 ? -2.468 -10.634 3.485 1.00 69.69 72 HIS A C 1
ATOM 581 O O . HIS A 1 72 ? -3.457 -10.099 2.974 1.00 69.69 72 HIS A O 1
ATOM 587 N N . ARG A 1 73 ? -1.432 -11.133 2.794 1.00 74.88 73 ARG A N 1
ATOM 588 C CA . ARG A 1 73 ? -1.162 -11.001 1.346 1.00 74.88 73 ARG A CA 1
ATOM 589 C C . ARG A 1 73 ? -0.625 -9.633 0.911 1.00 74.88 73 ARG A C 1
ATOM 591 O O . ARG A 1 73 ? -0.977 -8.595 1.469 1.00 74.88 73 ARG A O 1
ATOM 598 N N . HIS A 1 74 ? 0.202 -9.685 -0.129 1.00 85.31 74 HIS A N 1
ATOM 599 C CA . HIS A 1 74 ? 0.666 -8.536 -0.899 1.00 85.31 74 HIS A CA 1
ATOM 600 C C . HIS A 1 74 ? -0.508 -7.848 -1.597 1.00 85.31 74 HIS A C 1
ATOM 602 O O . HIS A 1 74 ? -1.523 -8.486 -1.904 1.00 85.31 74 HIS A O 1
ATOM 608 N N . ARG A 1 75 ? -0.379 -6.541 -1.828 1.00 88.94 75 ARG A N 1
ATOM 609 C CA . ARG A 1 75 ? -1.401 -5.748 -2.514 1.00 88.94 75 ARG A CA 1
ATOM 610 C C . ARG A 1 75 ? -0.778 -4.756 -3.473 1.00 88.94 75 ARG A C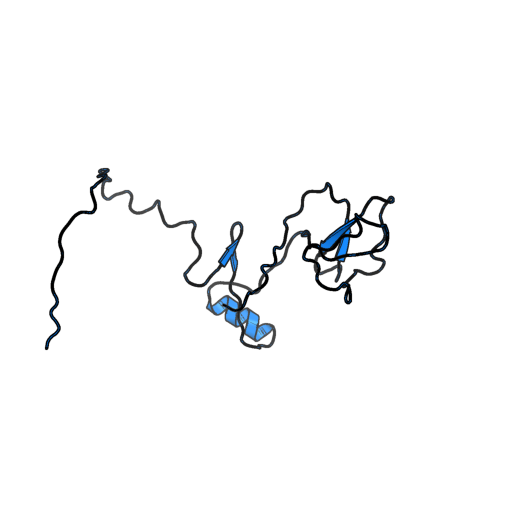 1
ATOM 612 O O . ARG A 1 75 ? 0.164 -4.069 -3.084 1.00 88.94 75 ARG A O 1
ATOM 619 N N . TRP A 1 76 ? -1.369 -4.632 -4.658 1.00 93.69 76 TRP A N 1
ATOM 620 C CA . TRP A 1 76 ? -1.030 -3.578 -5.606 1.00 93.69 76 TRP A CA 1
ATOM 621 C C . TRP A 1 76 ? -1.288 -2.202 -4.985 1.00 93.69 76 TRP A C 1
ATOM 623 O O . TRP A 1 76 ? -2.386 -1.930 -4.476 1.00 93.69 76 TRP A O 1
ATOM 633 N N . ILE A 1 77 ? -0.276 -1.341 -5.056 1.00 94.56 77 ILE A N 1
ATOM 634 C CA . ILE A 1 77 ? -0.392 0.100 -4.823 1.00 94.56 77 ILE A CA 1
ATOM 635 C C . ILE A 1 77 ? -0.213 0.833 -6.156 1.00 94.56 77 ILE A C 1
ATOM 637 O O . ILE A 1 77 ? 0.310 0.281 -7.116 1.00 94.56 77 ILE A O 1
ATOM 641 N N . GLY A 1 78 ? -0.668 2.082 -6.238 1.00 96.19 78 GLY A N 1
ATOM 642 C CA . GLY A 1 78 ? -0.594 2.869 -7.473 1.00 96.19 78 GLY A CA 1
ATOM 643 C C . GLY A 1 78 ? 0.792 3.448 -7.766 1.00 96.19 78 GLY A C 1
ATOM 644 O O . GLY A 1 78 ? 0.848 4.618 -8.119 1.00 96.19 78 GLY A O 1
ATOM 645 N N . PHE A 1 79 ? 1.880 2.705 -7.553 1.00 97.00 79 PHE A N 1
ATOM 646 C CA . PHE A 1 79 ? 3.257 3.162 -7.781 1.00 97.00 79 PHE A CA 1
ATOM 647 C C . PHE A 1 79 ? 3.939 2.238 -8.795 1.00 97.00 79 PHE A C 1
ATOM 649 O O . PHE A 1 79 ? 3.866 1.018 -8.653 1.00 97.00 79 PHE A O 1
ATOM 656 N N . SER A 1 80 ? 4.536 2.809 -9.839 1.00 97.38 80 SER A N 1
ATOM 657 C CA . SER A 1 80 ? 5.083 2.064 -10.984 1.00 97.38 80 SER A CA 1
ATOM 658 C C . SER A 1 80 ? 6.101 2.898 -11.754 1.00 97.38 80 SER A C 1
ATOM 660 O O . SER A 1 80 ? 5.913 4.113 -11.864 1.00 97.38 80 SER A O 1
ATOM 662 N N . ASP A 1 81 ? 7.091 2.258 -12.369 1.00 96.94 81 ASP A N 1
ATOM 663 C CA . ASP A 1 81 ? 8.037 2.875 -13.312 1.00 96.94 81 ASP A CA 1
ATOM 664 C C . ASP A 1 81 ? 7.864 2.375 -14.762 1.00 96.94 81 ASP A C 1
ATOM 666 O O . ASP A 1 81 ? 8.651 2.708 -15.638 1.00 96.94 81 ASP A O 1
ATOM 670 N N . VAL A 1 82 ? 6.759 1.676 -15.056 1.00 96.50 82 VAL A N 1
ATOM 671 C CA . VAL A 1 82 ? 6.365 1.113 -16.375 1.00 96.50 82 VAL A CA 1
ATOM 672 C C . VAL A 1 82 ? 6.452 2.063 -17.590 1.00 96.50 82 VAL A C 1
ATOM 674 O O . VAL A 1 82 ? 6.329 1.630 -18.735 1.00 96.50 82 VAL A O 1
ATOM 677 N N . HIS A 1 83 ? 6.628 3.364 -17.363 1.00 93.94 83 HIS A N 1
ATOM 678 C CA . HIS A 1 83 ? 6.840 4.371 -18.401 1.00 93.94 83 HIS A CA 1
ATOM 679 C C . HIS A 1 83 ? 8.323 4.602 -18.739 1.00 93.94 83 HIS A C 1
ATOM 681 O O . HIS A 1 83 ? 8.630 4.883 -19.896 1.00 93.94 83 HIS A O 1
ATOM 687 N N . GLU A 1 84 ? 9.216 4.510 -17.751 1.00 94.50 84 GLU A N 1
ATOM 688 C CA . GLU A 1 84 ? 10.660 4.724 -17.862 1.00 94.50 84 GLU A CA 1
ATOM 689 C C . GLU A 1 84 ? 11.352 4.077 -16.648 1.00 94.50 84 GLU A C 1
ATOM 691 O O . GLU A 1 84 ? 11.127 4.488 -15.511 1.00 94.50 84 GLU A O 1
ATOM 696 N N . GLU A 1 85 ? 12.186 3.066 -16.902 1.00 94.50 85 GLU A N 1
ATOM 697 C CA . GLU A 1 85 ? 12.919 2.285 -15.892 1.00 94.50 85 GLU A CA 1
ATOM 698 C C . GLU A 1 85 ? 13.641 3.175 -14.867 1.00 94.50 85 GLU A C 1
ATOM 700 O O . GLU A 1 85 ? 14.418 4.065 -15.225 1.00 94.50 85 GLU A O 1
ATOM 705 N N . GLY A 1 86 ? 13.400 2.924 -13.579 1.00 92.81 86 GLY A N 1
ATOM 706 C CA . GLY A 1 86 ? 13.951 3.707 -12.475 1.00 92.81 86 GLY A CA 1
ATOM 707 C C . GLY A 1 86 ? 13.232 5.037 -12.204 1.00 92.81 86 GLY A C 1
ATOM 708 O O . GLY A 1 86 ? 13.505 5.668 -11.178 1.00 92.81 86 GLY A O 1
ATOM 709 N N . PHE A 1 87 ? 12.284 5.464 -13.048 1.00 94.69 87 PHE A N 1
ATOM 710 C CA . PHE A 1 87 ? 11.485 6.677 -12.848 1.00 94.69 87 PHE A CA 1
ATOM 711 C C . PHE A 1 87 ? 10.081 6.364 -12.304 1.00 94.69 87 PHE A C 1
ATOM 713 O O . PHE A 1 87 ? 9.067 6.350 -13.006 1.00 94.69 87 PHE A O 1
ATOM 720 N N . TRP A 1 88 ? 10.023 6.140 -10.992 1.00 96.25 88 TRP A N 1
ATOM 721 C CA . TRP A 1 88 ? 8.801 5.760 -10.286 1.00 96.25 88 TRP A CA 1
ATOM 722 C C . TRP A 1 88 ? 7.787 6.904 -10.155 1.00 96.25 88 TRP A C 1
ATOM 724 O O . TRP A 1 88 ? 8.086 7.977 -9.620 1.00 96.25 88 TRP A O 1
ATOM 734 N N . MET A 1 89 ? 6.544 6.640 -10.566 1.00 96.62 89 MET A N 1
ATOM 735 C CA . MET A 1 89 ? 5.430 7.591 -10.546 1.00 96.62 89 MET A CA 1
ATOM 736 C C . MET A 1 89 ? 4.182 7.031 -9.855 1.00 96.62 89 MET A C 1
ATOM 738 O O . MET A 1 89 ? 3.891 5.836 -9.914 1.00 96.62 89 MET A O 1
ATOM 742 N N . TRP A 1 90 ? 3.391 7.925 -9.249 1.00 96.69 90 TRP A N 1
ATOM 743 C CA . TRP A 1 90 ? 2.059 7.594 -8.739 1.00 96.69 90 TRP A CA 1
ATOM 744 C C . TRP A 1 90 ? 1.004 7.653 -9.845 1.00 96.69 90 TRP A C 1
ATOM 746 O O . TRP A 1 90 ? 0.865 8.665 -10.530 1.00 96.69 90 TRP A O 1
ATOM 756 N N . SER A 1 91 ? 0.174 6.617 -9.946 1.00 96.12 91 SER A N 1
ATOM 757 C CA . SER A 1 91 ? -0.876 6.472 -10.960 1.00 96.12 91 SER A CA 1
ATOM 758 C C . SER A 1 91 ? -2.024 7.486 -10.840 1.00 96.12 91 SER A C 1
ATOM 760 O O . SER A 1 91 ? -2.822 7.611 -11.764 1.00 96.12 91 SER A O 1
ATOM 762 N N . ASP A 1 92 ? -2.146 8.208 -9.716 1.00 94.44 92 ASP A N 1
ATOM 763 C CA . ASP A 1 92 ? -3.063 9.352 -9.588 1.00 94.44 92 ASP A CA 1
ATOM 764 C C . ASP A 1 92 ? -2.388 10.707 -9.873 1.00 94.44 92 ASP A C 1
ATOM 766 O O . ASP A 1 92 ? -3.034 11.751 -9.770 1.00 94.44 92 ASP A O 1
ATOM 770 N N . GLY A 1 93 ? -1.097 10.715 -10.211 1.00 93.25 93 GLY A N 1
ATOM 771 C CA . GLY A 1 93 ? -0.316 11.920 -10.482 1.00 93.25 93 GLY A CA 1
ATOM 772 C C . GLY A 1 93 ? 0.007 12.757 -9.240 1.00 93.25 93 GLY A C 1
ATOM 773 O O . GLY A 1 93 ? 0.166 13.970 -9.361 1.00 93.25 93 GLY A O 1
ATOM 774 N N . SER A 1 94 ? 0.040 12.172 -8.033 1.00 93.31 94 SER A N 1
ATOM 775 C CA . SER A 1 94 ? 0.680 12.853 -6.894 1.00 93.31 94 SER A CA 1
ATOM 776 C C . SER A 1 94 ? 2.211 12.866 -7.047 1.00 93.31 94 SER A C 1
ATOM 778 O O . SER A 1 94 ? 2.750 11.958 -7.681 1.00 93.31 94 SER A O 1
ATOM 780 N N . PRO A 1 95 ? 2.926 13.850 -6.466 1.00 93.69 95 PRO A N 1
ATOM 781 C CA . PRO A 1 95 ? 4.389 13.872 -6.474 1.00 93.69 95 PRO A CA 1
ATOM 782 C C . PRO A 1 95 ? 5.013 12.573 -5.944 1.00 93.69 95 PRO A C 1
ATOM 784 O O . PRO A 1 95 ? 4.475 11.946 -5.033 1.00 93.69 95 PRO A O 1
ATOM 787 N N . SER A 1 96 ? 6.153 12.188 -6.519 1.00 91.69 96 SER A N 1
ATOM 788 C CA . SER A 1 96 ? 6.968 11.036 -6.109 1.00 91.69 96 SER A CA 1
ATOM 789 C C . SER A 1 96 ? 8.108 11.502 -5.190 1.00 91.69 96 SER A C 1
ATOM 791 O O . SER A 1 96 ? 9.285 11.412 -5.524 1.00 91.69 96 SER A O 1
ATOM 793 N N . ASP A 1 97 ? 7.753 12.123 -4.063 1.00 92.06 97 ASP A N 1
ATOM 794 C CA . ASP A 1 97 ? 8.697 12.691 -3.086 1.00 92.06 97 ASP A CA 1
ATOM 795 C C . ASP A 1 97 ? 9.061 11.718 -1.950 1.00 92.06 97 ASP A C 1
ATOM 797 O O . ASP A 1 97 ? 10.053 11.915 -1.246 1.00 92.06 97 ASP A O 1
ATOM 801 N N . PHE A 1 98 ? 8.278 10.651 -1.786 1.00 90.19 98 PHE A N 1
ATOM 802 C CA . PHE A 1 98 ? 8.464 9.626 -0.770 1.00 90.19 98 PHE A CA 1
ATOM 803 C C . PHE A 1 98 ? 8.267 8.223 -1.347 1.00 90.19 98 PHE A C 1
ATOM 805 O O . PHE A 1 98 ? 7.228 7.923 -1.941 1.00 90.19 98 PHE A O 1
ATOM 812 N N . ALA A 1 99 ? 9.226 7.340 -1.066 1.00 90.25 99 ALA A N 1
ATOM 813 C CA . ALA A 1 99 ? 9.099 5.908 -1.284 1.00 90.25 99 ALA A CA 1
ATOM 814 C C . ALA A 1 99 ? 9.448 5.131 -0.009 1.00 90.25 99 ALA A C 1
ATOM 816 O O . ALA A 1 99 ? 10.390 5.476 0.705 1.00 90.25 99 ALA A O 1
ATOM 817 N N . PHE A 1 100 ? 8.684 4.075 0.274 1.00 91.56 100 PHE A N 1
ATOM 818 C CA . PHE A 1 100 ? 8.872 3.211 1.442 1.00 91.56 100 PHE A CA 1
ATOM 819 C C . PHE A 1 100 ? 9.330 1.820 1.004 1.00 91.56 100 PHE A C 1
ATOM 821 O O . PHE A 1 100 ? 8.702 0.821 1.333 1.00 91.56 100 PHE A O 1
ATOM 828 N N . TRP A 1 101 ? 10.399 1.757 0.214 1.00 92.06 101 TRP A N 1
ATOM 829 C CA . TRP A 1 101 ? 10.977 0.499 -0.253 1.00 92.06 101 TRP A CA 1
ATOM 830 C C . TRP A 1 101 ? 11.425 -0.404 0.899 1.00 92.06 101 TRP A C 1
ATOM 832 O O . TRP A 1 101 ? 11.860 0.072 1.952 1.00 92.06 101 TRP A O 1
ATOM 842 N N . TYR A 1 102 ? 11.302 -1.717 0.704 1.00 90.44 102 TYR A N 1
ATOM 843 C CA . TYR A 1 102 ? 11.928 -2.692 1.586 1.00 90.44 102 TYR A CA 1
ATOM 844 C C . TYR A 1 102 ? 13.456 -2.691 1.374 1.00 90.44 102 TYR A C 1
ATOM 846 O O . TYR A 1 102 ? 13.991 -2.032 0.483 1.00 90.44 102 TYR A O 1
ATOM 854 N N . GLN A 1 103 ? 14.199 -3.367 2.250 1.00 91.12 103 GLN A N 1
ATOM 855 C CA . GLN A 1 103 ? 15.652 -3.380 2.185 1.00 91.12 103 GLN A CA 1
ATOM 856 C C . GLN A 1 103 ? 16.132 -4.063 0.896 1.00 91.12 103 GLN A C 1
ATOM 858 O O . GLN A 1 103 ? 15.916 -5.258 0.723 1.00 91.12 103 GLN A O 1
ATOM 863 N N . ASN A 1 104 ? 16.887 -3.304 0.094 1.00 90.06 104 ASN A N 1
ATOM 864 C CA . ASN A 1 104 ? 17.389 -3.636 -1.247 1.00 90.06 104 ASN A CA 1
ATOM 865 C C . ASN A 1 104 ? 16.361 -3.531 -2.388 1.00 90.06 104 ASN A C 1
ATOM 867 O O . ASN A 1 104 ? 16.718 -3.860 -3.513 1.00 90.06 104 ASN A O 1
ATOM 871 N N . GLU A 1 105 ? 15.158 -3.014 -2.125 1.00 92.31 105 GLU A N 1
ATOM 872 C CA . GLU A 1 105 ? 14.173 -2.710 -3.169 1.00 92.31 105 GLU A CA 1
ATOM 873 C C . GLU A 1 105 ? 14.273 -1.235 -3.628 1.00 92.31 105 GLU A C 1
ATOM 875 O O . GLU A 1 105 ? 14.702 -0.378 -2.840 1.00 92.31 105 GLU A O 1
ATOM 880 N N . PRO A 1 106 ? 13.871 -0.899 -4.869 1.00 93.25 106 PRO A N 1
ATOM 881 C CA . PRO A 1 106 ? 13.450 -1.821 -5.921 1.00 93.25 106 PRO A CA 1
ATOM 882 C C . PRO A 1 106 ? 14.657 -2.558 -6.526 1.00 93.25 106 PRO A C 1
ATOM 884 O O . PRO A 1 106 ? 15.696 -1.935 -6.769 1.00 93.25 106 PRO A O 1
ATOM 887 N N . ASN A 1 107 ? 14.550 -3.876 -6.721 1.00 93.56 107 ASN A N 1
ATOM 888 C CA . ASN A 1 107 ? 15.660 -4.717 -7.201 1.00 93.56 107 ASN A CA 1
ATOM 889 C C . ASN A 1 107 ? 15.601 -5.021 -8.713 1.00 93.56 107 ASN A C 1
ATOM 891 O O . ASN A 1 107 ? 16.591 -5.482 -9.286 1.00 93.56 107 ASN A O 1
ATOM 895 N N . ASN A 1 108 ? 14.454 -4.752 -9.337 1.00 93.94 108 ASN A N 1
ATOM 896 C CA . ASN A 1 108 ? 14.054 -5.084 -10.696 1.00 93.94 108 ASN A CA 1
ATOM 897 C C . ASN A 1 108 ? 14.374 -6.531 -11.096 1.00 93.94 108 ASN A C 1
ATOM 899 O O . ASN A 1 108 ? 15.198 -6.797 -11.985 1.00 93.94 108 ASN A O 1
ATOM 903 N N . HIS A 1 109 ? 13.737 -7.499 -10.433 1.00 91.50 109 HIS A N 1
ATOM 904 C CA . HIS A 1 109 ? 14.076 -8.901 -10.618 1.00 91.50 109 HIS A CA 1
ATOM 905 C C . HIS A 1 109 ? 13.878 -9.344 -12.072 1.00 91.50 109 HIS A C 1
ATOM 907 O O . HIS A 1 109 ? 12.807 -9.233 -12.677 1.00 91.50 109 HIS A O 1
ATOM 913 N N . SER A 1 110 ? 14.955 -9.883 -12.647 1.00 90.44 110 SER A N 1
ATOM 914 C CA . SER A 1 110 ? 15.037 -10.274 -14.061 1.00 90.44 110 SER A CA 1
ATOM 915 C C . SER A 1 110 ? 14.754 -9.151 -15.081 1.00 90.44 110 SER A C 1
ATOM 917 O O . SER A 1 110 ? 14.597 -9.459 -16.261 1.00 90.44 110 SER A O 1
ATOM 919 N N . GLY A 1 111 ? 14.723 -7.873 -14.674 1.00 93.06 111 GLY A N 1
ATOM 920 C CA . GLY A 1 111 ? 14.419 -6.743 -15.563 1.00 93.06 111 GLY A CA 1
ATOM 921 C C . GLY A 1 111 ? 12.949 -6.683 -15.997 1.00 93.06 111 GLY A C 1
ATOM 922 O O . GLY A 1 111 ? 12.675 -6.423 -17.167 1.00 93.06 111 GLY A O 1
ATOM 923 N N . THR A 1 112 ? 12.018 -7.041 -15.103 1.00 94.00 112 THR A N 1
ATOM 924 C CA . THR A 1 112 ? 10.578 -7.194 -15.405 1.00 94.00 112 THR A CA 1
ATOM 925 C C . THR A 1 112 ? 9.625 -6.661 -14.326 1.00 94.00 112 THR A C 1
ATOM 927 O O . THR A 1 112 ? 8.402 -6.795 -14.460 1.00 94.00 112 THR A O 1
ATOM 930 N N . GLU A 1 113 ? 10.152 -6.091 -13.244 1.00 95.75 113 GLU A N 1
ATOM 931 C CA . GLU A 1 113 ? 9.390 -5.702 -12.056 1.00 95.75 113 GLU A CA 1
ATOM 932 C C . GLU A 1 113 ? 9.108 -4.194 -12.071 1.00 95.75 113 GLU A C 1
ATOM 934 O O . GLU A 1 113 ? 9.894 -3.395 -11.584 1.00 95.75 113 GLU A O 1
ATOM 939 N N . HIS A 1 114 ? 7.967 -3.801 -12.646 1.00 97.12 114 HIS A N 1
ATOM 940 C CA . HIS A 1 114 ? 7.633 -2.384 -12.886 1.00 97.12 114 HIS A CA 1
ATOM 941 C C . HIS A 1 114 ? 6.428 -1.864 -12.083 1.00 97.12 114 HIS A C 1
ATOM 943 O O . HIS A 1 114 ? 5.959 -0.740 -12.292 1.00 97.12 114 HIS A O 1
ATOM 949 N N . CYS A 1 115 ? 5.868 -2.689 -11.193 1.00 97.19 115 CYS A N 1
ATOM 950 C CA . CYS A 1 115 ? 4.681 -2.369 -10.402 1.00 97.19 115 CYS A CA 1
ATOM 951 C C . CYS A 1 115 ? 4.933 -2.629 -8.918 1.00 97.19 115 CYS A C 1
ATOM 953 O O . CYS A 1 115 ? 5.340 -3.720 -8.546 1.00 97.19 115 CYS A O 1
ATOM 955 N N . ALA A 1 116 ? 4.644 -1.665 -8.045 1.00 95.81 116 ALA A N 1
ATOM 956 C CA . ALA A 1 116 ? 4.893 -1.833 -6.619 1.00 95.81 116 ALA A CA 1
ATOM 957 C C . ALA A 1 116 ? 3.768 -2.599 -5.902 1.00 95.81 116 ALA A C 1
ATOM 959 O O . ALA A 1 116 ? 2.574 -2.282 -6.011 1.00 95.81 116 ALA A O 1
ATOM 960 N N . ILE A 1 117 ? 4.171 -3.544 -5.056 1.00 93.56 117 ILE A N 1
ATOM 961 C CA . ILE A 1 117 ? 3.336 -4.165 -4.030 1.00 93.56 117 ILE A CA 1
ATOM 962 C C . ILE A 1 117 ? 3.725 -3.674 -2.636 1.00 93.56 117 ILE A C 1
ATOM 964 O O . ILE A 1 117 ? 4.895 -3.506 -2.305 1.00 93.56 117 ILE A O 1
ATOM 968 N N . ASN A 1 118 ? 2.731 -3.518 -1.764 1.00 90.25 118 ASN A N 1
ATOM 969 C CA . ASN A 1 118 ? 2.974 -3.390 -0.329 1.00 90.25 118 ASN A CA 1
ATOM 970 C C . ASN A 1 118 ? 3.288 -4.778 0.260 1.00 90.25 118 ASN A C 1
ATOM 972 O O . ASN A 1 118 ? 2.453 -5.685 0.142 1.00 90.25 118 ASN A O 1
ATOM 976 N N . THR A 1 119 ? 4.458 -4.963 0.882 1.00 83.00 119 THR A N 1
ATOM 977 C CA . THR A 1 119 ? 4.875 -6.264 1.431 1.00 83.00 119 THR A CA 1
ATOM 978 C C . THR A 1 119 ? 4.358 -6.510 2.849 1.00 83.00 119 THR A C 1
ATOM 980 O O . THR A 1 119 ? 3.861 -5.625 3.547 1.00 83.00 119 THR A O 1
ATOM 983 N N . PHE A 1 120 ? 4.412 -7.772 3.278 1.00 71.88 120 PHE A N 1
ATOM 984 C CA . PHE A 1 120 ? 3.957 -8.183 4.605 1.00 71.88 120 PHE A CA 1
ATOM 985 C C . PHE A 1 120 ? 4.931 -7.738 5.708 1.00 71.88 120 PHE A C 1
ATOM 987 O O . PHE A 1 120 ? 6.136 -7.784 5.520 1.00 71.88 120 PHE A O 1
ATOM 994 N N . TRP A 1 121 ? 4.406 -7.439 6.902 1.00 55.19 121 TRP A N 1
ATOM 995 C CA . TRP A 1 121 ? 5.071 -6.913 8.110 1.00 55.19 121 TRP A CA 1
ATOM 996 C C . TRP A 1 121 ? 6.479 -7.424 8.494 1.00 55.19 121 TRP A C 1
ATOM 998 O O . TRP A 1 121 ? 7.180 -6.716 9.220 1.00 55.19 121 TRP A O 1
ATOM 1008 N N . ALA A 1 122 ? 6.896 -8.619 8.065 1.00 55.72 122 ALA A N 1
ATOM 1009 C CA . ALA A 1 122 ? 8.273 -9.102 8.231 1.00 55.72 122 ALA A CA 1
ATOM 1010 C C . ALA A 1 122 ? 9.271 -8.340 7.332 1.00 55.72 122 ALA A C 1
ATOM 1012 O O . ALA A 1 122 ? 10.387 -8.041 7.750 1.00 55.72 122 ALA A O 1
ATOM 1013 N N . GLN A 1 123 ? 8.830 -7.974 6.130 1.00 65.06 123 GLN A N 1
ATOM 1014 C CA . GLN A 1 123 ? 9.502 -7.111 5.170 1.00 65.06 123 GLN A CA 1
ATOM 1015 C C . GLN A 1 123 ? 8.809 -5.745 5.205 1.00 65.06 123 GLN A C 1
ATOM 1017 O O . GLN A 1 123 ? 7.791 -5.520 4.550 1.00 65.06 123 GLN A O 1
ATOM 1022 N N . LYS A 1 124 ? 9.306 -4.836 6.049 1.00 74.12 124 LYS A N 1
ATOM 1023 C CA . LYS A 1 124 ? 8.727 -3.494 6.195 1.00 74.12 12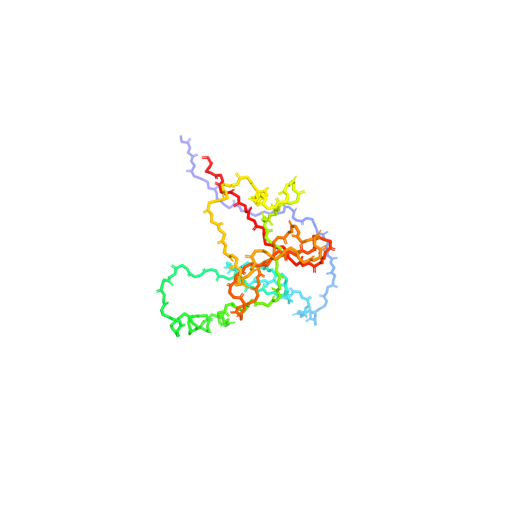4 LYS A CA 1
ATOM 1024 C C . LYS A 1 124 ? 9.075 -2.643 4.977 1.00 74.12 124 LYS A C 1
ATOM 1026 O O . LYS A 1 124 ? 10.135 -2.026 4.971 1.00 74.12 124 LYS A O 1
ATOM 1031 N N . GLY A 1 125 ? 8.191 -2.612 3.988 1.00 87.75 125 GLY A N 1
ATOM 1032 C CA . GLY A 1 125 ? 8.353 -1.752 2.828 1.00 87.75 125 GLY A CA 1
ATOM 1033 C C . GLY A 1 125 ? 7.432 -2.093 1.662 1.00 87.75 125 GLY A C 1
ATOM 1034 O O . GLY A 1 125 ? 6.358 -2.676 1.834 1.00 87.75 125 GLY A O 1
ATOM 1035 N N . TRP A 1 126 ? 7.877 -1.699 0.478 1.00 93.19 126 TRP A N 1
ATOM 1036 C CA . TRP A 1 126 ? 7.341 -2.075 -0.820 1.00 93.19 126 TRP A CA 1
ATOM 1037 C C . TRP A 1 126 ? 8.376 -2.917 -1.570 1.00 93.19 126 TRP A C 1
ATOM 1039 O O . TRP A 1 126 ? 9.572 -2.793 -1.307 1.00 93.19 126 TRP A O 1
ATOM 1049 N N . ASN A 1 127 ? 7.900 -3.730 -2.503 1.00 93.50 127 ASN A N 1
ATOM 1050 C CA . ASN A 1 127 ? 8.692 -4.491 -3.470 1.00 93.50 127 ASN A CA 1
ATOM 1051 C C . ASN A 1 127 ? 8.184 -4.080 -4.848 1.00 93.50 127 ASN A C 1
ATOM 1053 O O . ASN A 1 127 ? 6.972 -3.923 -5.020 1.00 93.50 127 ASN A O 1
ATOM 1057 N N . ASP A 1 128 ? 9.072 -3.874 -5.802 1.00 94.00 128 ASP A N 1
ATOM 1058 C CA . ASP A 1 128 ? 8.716 -3.888 -7.213 1.00 94.00 128 ASP A CA 1
ATOM 1059 C C . ASP A 1 128 ? 8.415 -5.325 -7.645 1.00 94.00 128 ASP A C 1
ATOM 1061 O O . ASP A 1 128 ? 8.891 -6.279 -7.051 1.00 94.00 128 ASP A O 1
ATOM 1065 N N . GLU A 1 129 ? 7.493 -5.515 -8.576 1.00 95.06 129 GLU A N 1
ATOM 1066 C CA . GLU A 1 129 ? 6.918 -6.830 -8.842 1.00 95.06 129 GLU A CA 1
ATOM 1067 C C . GLU A 1 129 ? 6.367 -6.884 -10.270 1.00 95.06 129 GLU A C 1
ATOM 1069 O O . GLU A 1 129 ? 6.028 -5.866 -10.891 1.00 95.06 129 GLU A O 1
ATOM 1074 N N . GLN A 1 130 ? 6.281 -8.094 -10.813 1.00 95.88 130 GLN A N 1
ATOM 1075 C CA . GLN A 1 130 ? 5.869 -8.343 -12.186 1.00 95.88 130 GLN A CA 1
ATOM 1076 C C . GLN A 1 130 ? 4.395 -7.960 -12.377 1.00 95.88 130 GLN A C 1
ATOM 1078 O O . GLN A 1 130 ? 3.485 -8.645 -11.908 1.00 95.88 130 GLN A O 1
ATOM 1083 N N . CYS A 1 131 ? 4.143 -6.876 -13.118 1.00 96.25 131 CYS A N 1
ATOM 1084 C CA . CYS A 1 131 ? 2.818 -6.259 -13.291 1.00 96.25 131 CYS A CA 1
ATOM 1085 C C . CYS A 1 131 ? 1.695 -7.205 -13.768 1.00 96.25 131 CYS A C 1
ATOM 1087 O O . CYS A 1 131 ? 0.518 -6.882 -13.625 1.00 96.25 131 CYS A O 1
ATOM 1089 N N . TYR A 1 132 ? 2.034 -8.350 -14.368 1.00 94.62 132 TYR A N 1
ATOM 1090 C CA . TYR A 1 132 ? 1.072 -9.345 -14.850 1.00 94.62 132 TYR A CA 1
ATOM 1091 C C . TYR A 1 132 ? 0.605 -10.345 -13.773 1.00 94.62 132 TYR A C 1
ATOM 1093 O O . TYR A 1 132 ? -0.273 -11.168 -14.041 1.00 94.62 132 TYR A O 1
ATOM 1101 N N . LEU A 1 133 ? 1.167 -10.298 -12.562 1.00 94.56 133 LEU A N 1
ATOM 1102 C CA . LEU A 1 133 ? 0.737 -11.134 -11.443 1.00 94.56 133 LEU A CA 1
ATOM 1103 C C . LEU A 1 133 ? -0.595 -10.663 -10.837 1.00 94.56 133 LEU A C 1
ATOM 1105 O O . LEU A 1 133 ? -1.069 -9.544 -11.035 1.00 94.56 133 LEU A O 1
ATOM 1109 N N . THR A 1 134 ? -1.248 -11.556 -10.093 1.00 93.25 134 THR A N 1
ATOM 1110 C CA . THR A 1 134 ? -2.588 -11.311 -9.540 1.00 93.25 134 THR A CA 1
ATOM 1111 C C . THR A 1 134 ? -2.533 -11.050 -8.035 1.00 93.25 134 THR A C 1
ATOM 1113 O O . THR A 1 134 ? -2.501 -11.983 -7.232 1.00 93.25 134 THR A O 1
ATOM 1116 N N . TYR A 1 135 ? -2.612 -9.774 -7.654 1.00 89.62 135 TYR A N 1
ATOM 1117 C CA . TYR A 1 135 ? -2.778 -9.323 -6.270 1.00 89.62 135 TYR A CA 1
ATOM 1118 C C . TYR A 1 135 ? -4.038 -8.462 -6.109 1.00 89.62 135 TYR A C 1
ATOM 1120 O O . TYR A 1 135 ? -4.533 -7.859 -7.061 1.00 89.62 135 TYR A O 1
ATOM 1128 N N . SER A 1 136 ? -4.567 -8.375 -4.886 1.00 88.56 136 SER A N 1
ATOM 1129 C CA . SER A 1 136 ? -5.649 -7.434 -4.566 1.00 88.56 136 SER A CA 1
ATOM 1130 C C . SER A 1 136 ? -5.123 -5.994 -4.578 1.00 88.56 136 SER A C 1
ATOM 1132 O O . SER A 1 136 ? -4.030 -5.743 -4.081 1.00 88.56 136 SER A O 1
ATOM 1134 N N . SER A 1 137 ? -5.891 -5.028 -5.076 1.00 90.31 137 SER A N 1
ATOM 1135 C CA . SER A 1 137 ? -5.492 -3.611 -5.114 1.00 90.31 137 SER A CA 1
ATOM 1136 C C . SER A 1 137 ? -6.042 -2.798 -3.938 1.00 90.31 137 SER A C 1
ATOM 1138 O O . SER A 1 137 ? -7.132 -3.079 -3.437 1.00 90.31 137 SER A O 1
ATOM 1140 N N . VAL A 1 138 ? -5.334 -1.737 -3.533 1.00 87.06 138 VAL A N 1
ATOM 1141 C CA . VAL A 1 138 ? -5.858 -0.719 -2.600 1.00 87.06 138 VAL A CA 1
ATOM 1142 C C . VAL A 1 138 ? -6.164 0.575 -3.355 1.00 87.06 138 VAL A C 1
ATOM 1144 O O . VAL A 1 138 ? -5.261 1.255 -3.834 1.00 87.06 138 VAL A O 1
ATOM 1147 N N . CYS A 1 139 ? -7.444 0.944 -3.436 1.00 88.56 139 CYS A N 1
ATOM 1148 C CA . CYS A 1 139 ? -7.891 2.141 -4.152 1.00 88.56 139 CYS A CA 1
ATOM 1149 C C . CYS A 1 139 ? -7.920 3.387 -3.244 1.00 88.56 139 CYS A C 1
ATOM 1151 O O . CYS A 1 139 ? -8.368 3.324 -2.099 1.00 88.56 139 CYS A O 1
ATOM 1153 N N . LYS A 1 140 ? -7.513 4.546 -3.782 1.00 89.12 140 LYS A N 1
ATOM 1154 C CA . LYS A 1 140 ? -7.564 5.866 -3.125 1.00 89.12 140 LYS A CA 1
ATOM 1155 C C . LYS A 1 140 ? -8.512 6.788 -3.895 1.00 89.12 140 LYS A C 1
ATOM 1157 O O . LYS A 1 140 ? -8.251 7.092 -5.053 1.00 89.12 140 LYS A O 1
ATOM 1162 N N . LEU A 1 141 ? -9.568 7.286 -3.248 1.00 88.00 141 LEU A N 1
ATOM 1163 C CA . LEU A 1 141 ? -10.406 8.358 -3.801 1.00 88.00 141 LEU A CA 1
ATOM 1164 C C . LEU A 1 141 ? -9.914 9.718 -3.286 1.00 88.00 141 LEU A C 1
ATOM 1166 O O . LEU A 1 141 ? -9.798 9.920 -2.074 1.00 88.00 141 LEU A O 1
ATOM 1170 N N . ARG A 1 142 ? -9.642 10.666 -4.190 1.00 85.44 142 ARG A N 1
ATOM 1171 C CA . ARG A 1 142 ? -9.352 12.056 -3.807 1.00 85.44 142 ARG A CA 1
ATOM 1172 C C . ARG A 1 142 ? -10.627 12.706 -3.268 1.00 85.44 142 ARG A C 1
ATOM 1174 O O . ARG A 1 142 ? -11.661 12.679 -3.928 1.00 85.44 142 ARG A O 1
ATOM 1181 N N . LYS A 1 143 ? -10.551 13.312 -2.081 1.00 85.19 143 LYS A N 1
ATOM 1182 C CA . LYS A 1 143 ? -11.641 14.142 -1.554 1.00 85.19 143 LYS A CA 1
ATOM 1183 C C . LYS A 1 143 ? -11.671 15.460 -2.323 1.00 85.19 143 LYS A C 1
ATOM 1185 O O . LYS A 1 143 ? -10.789 16.291 -2.136 1.00 85.19 143 LYS A O 1
ATOM 1190 N N . THR A 1 144 ? -12.686 15.654 -3.152 1.00 81.81 144 THR A N 1
ATOM 1191 C CA . THR A 1 144 ? -13.062 16.981 -3.642 1.00 81.81 144 THR A CA 1
ATOM 1192 C C . THR A 1 144 ? -13.841 17.697 -2.543 1.00 81.81 144 THR A C 1
ATOM 1194 O O . THR A 1 144 ? -14.813 17.142 -2.025 1.00 81.81 144 THR A O 1
ATOM 1197 N N . CYS A 1 145 ? -13.436 18.913 -2.177 1.00 74.06 145 CYS A N 1
ATOM 11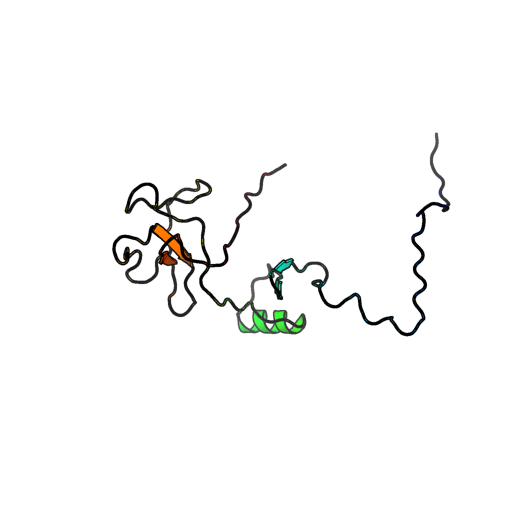98 C CA . CYS A 1 145 ? -14.343 19.802 -1.452 1.00 74.06 145 CYS A CA 1
ATOM 1199 C C . CYS A 1 145 ? -15.529 20.146 -2.378 1.00 74.06 145 CYS A C 1
ATOM 1201 O O . CYS A 1 145 ? -15.273 20.372 -3.564 1.00 74.06 145 CYS A O 1
ATOM 1203 N N . PRO A 1 146 ? -16.781 20.132 -1.881 1.00 66.44 146 PRO A N 1
ATOM 1204 C CA . PRO A 1 146 ? -17.947 20.611 -2.629 1.00 66.44 146 PRO A CA 1
ATOM 1205 C C . PRO A 1 146 ? -17.856 22.097 -2.997 1.00 66.44 146 PRO A C 1
ATOM 1207 O O . PRO A 1 146 ? -17.242 22.850 -2.206 1.00 66.44 146 PRO A O 1
#

Secondary structure (DSSP, 8-state):
---------------------TT--SSS-SS-PPTT-EEETTEEE----S---HHHHHHHHHTTT--SPP--S-EEEEEE-TTSTT--EETT--------BPTT----GGG-EEEEEEPPTTS-SEEEEETTS--EE---------

Radius of gyration: 24.74 Å; chains: 1; bounding box: 70×54×43 Å